Protein AF-A0A920DM32-F1 (afdb_monomer_lite)

Sequence (96 aa):
MYEFPLSKRIENQIKSYFTNLEKIDLTIDENIKIFVIDENNVDPPSIEIKQVKENYELHFWDGYSQSEVIENLKEKEITKSLRRFLKKINKYLDVS

Structure (mmCIF, N/CA/C/O backbone):
data_AF-A0A920DM32-F1
#
_entry.id   AF-A0A920DM32-F1
#
loop_
_atom_site.group_PDB
_atom_site.id
_atom_site.type_symbol
_atom_site.label_atom_id
_atom_site.label_alt_id
_atom_site.label_comp_id
_atom_site.label_asym_id
_atom_site.label_entity_id
_atom_site.label_seq_id
_atom_site.pdbx_PDB_ins_code
_atom_site.Cartn_x
_atom_site.Cartn_y
_atom_site.Cartn_z
_atom_site.occupancy
_atom_site.B_iso_or_equiv
_atom_site.auth_seq_id
_atom_site.auth_comp_id
_atom_site.auth_asym_id
_atom_site.auth_atom_id
_atom_site.pdbx_PDB_model_num
ATOM 1 N N . MET A 1 1 ? -7.240 21.717 0.025 1.00 51.31 1 MET A N 1
ATOM 2 C CA . MET A 1 1 ? -6.316 20.586 -0.167 1.00 51.31 1 MET A CA 1
ATOM 3 C C . MET A 1 1 ? -6.655 19.586 0.919 1.00 51.31 1 MET A C 1
ATOM 5 O O . MET A 1 1 ? -6.438 19.893 2.084 1.00 51.31 1 MET A O 1
ATOM 9 N N . TYR A 1 2 ? -7.371 18.520 0.568 1.00 54.81 2 TYR A N 1
ATOM 10 C CA . TYR A 1 2 ? -7.681 17.456 1.519 1.00 54.81 2 TYR A CA 1
ATOM 11 C C . TYR A 1 2 ? -6.402 16.641 1.692 1.00 54.81 2 TYR A C 1
ATOM 13 O O . TYR A 1 2 ? -5.825 16.209 0.701 1.00 54.81 2 TYR A O 1
ATOM 21 N N . GLU A 1 3 ? -5.915 16.519 2.920 1.00 74.12 3 GLU A N 1
ATOM 22 C CA . GLU A 1 3 ? -4.768 15.673 3.220 1.00 74.12 3 GLU A CA 1
ATOM 23 C C . GLU A 1 3 ? -5.308 14.345 3.748 1.00 74.12 3 GLU A C 1
ATOM 25 O O . GLU A 1 3 ? -6.043 14.333 4.739 1.00 74.12 3 GLU A O 1
ATOM 30 N N . PHE A 1 4 ? -4.980 13.239 3.074 1.00 86.00 4 PHE A N 1
ATOM 31 C CA . PHE A 1 4 ? -5.380 11.908 3.519 1.00 86.00 4 PHE A CA 1
ATOM 32 C C . PHE A 1 4 ? -4.929 11.676 4.971 1.00 86.00 4 PHE A C 1
ATOM 34 O O . PHE A 1 4 ? -3.734 11.822 5.266 1.00 86.00 4 PHE A O 1
ATOM 41 N N . PRO A 1 5 ? -5.822 11.273 5.893 1.00 87.94 5 PRO A N 1
ATOM 42 C CA . PRO A 1 5 ? -5.415 10.973 7.257 1.00 87.94 5 PRO A CA 1
ATOM 43 C C . PRO A 1 5 ? -4.329 9.901 7.278 1.00 87.94 5 PRO A C 1
ATOM 45 O O . PRO A 1 5 ? -4.480 8.845 6.679 1.00 87.94 5 PRO A O 1
ATOM 48 N N . LEU A 1 6 ? -3.245 10.136 8.024 1.00 89.94 6 LEU A N 1
ATOM 49 C CA . LEU A 1 6 ? -2.083 9.234 8.133 1.00 89.94 6 LEU A CA 1
ATOM 50 C C . LEU A 1 6 ? -1.096 9.275 6.956 1.00 89.94 6 LEU A C 1
ATOM 52 O O . LEU A 1 6 ? -0.116 8.526 7.007 1.00 89.94 6 LEU A O 1
ATOM 56 N N . SER A 1 7 ? -1.278 10.174 5.980 1.00 91.62 7 SER A N 1
ATOM 57 C CA . SER A 1 7 ? -0.336 10.476 4.881 1.00 91.62 7 SER A CA 1
ATOM 58 C C . SER A 1 7 ? 1.131 10.391 5.317 1.00 91.62 7 SER A C 1
ATOM 60 O O . SER A 1 7 ? 1.876 9.513 4.883 1.00 91.62 7 SER A O 1
ATOM 62 N N . LYS A 1 8 ? 1.518 11.220 6.290 1.00 92.62 8 LYS A N 1
ATOM 63 C CA . LYS A 1 8 ? 2.889 11.332 6.798 1.00 92.62 8 LYS A CA 1
ATOM 64 C C . LYS A 1 8 ? 3.390 10.055 7.472 1.00 92.62 8 LYS A C 1
ATOM 66 O O . LYS A 1 8 ? 4.571 9.721 7.397 1.00 92.62 8 LYS A O 1
ATOM 71 N N . ARG A 1 9 ? 2.507 9.321 8.157 1.00 93.25 9 ARG A N 1
ATOM 72 C CA . ARG A 1 9 ? 2.863 8.055 8.820 1.00 93.25 9 ARG A CA 1
ATOM 73 C C . ARG A 1 9 ? 3.143 6.964 7.790 1.00 93.25 9 ARG A C 1
ATOM 75 O O . ARG A 1 9 ? 4.092 6.202 7.967 1.00 93.25 9 ARG A O 1
ATOM 82 N N . ILE A 1 10 ? 2.335 6.906 6.736 1.00 93.75 10 ILE A N 1
ATOM 83 C CA . ILE A 1 10 ? 2.482 5.955 5.632 1.00 93.75 10 ILE A CA 1
ATOM 84 C C . ILE A 1 10 ? 3.725 6.289 4.805 1.00 93.75 10 ILE A C 1
ATOM 86 O O . ILE A 1 10 ? 4.549 5.407 4.580 1.00 93.75 10 ILE A O 1
ATOM 90 N N . GLU A 1 11 ? 3.930 7.561 4.466 1.00 93.12 11 GLU A N 1
ATOM 91 C CA . GLU A 1 11 ? 5.129 8.040 3.773 1.00 93.12 11 GLU A CA 1
ATOM 92 C C . GLU A 1 11 ? 6.411 7.660 4.533 1.00 93.12 11 GLU A C 1
ATOM 94 O O . GLU A 1 11 ? 7.322 7.057 3.966 1.00 93.12 11 GLU A O 1
ATOM 99 N N . ASN A 1 12 ? 6.462 7.923 5.845 1.00 93.50 12 ASN A N 1
ATOM 100 C CA . ASN A 1 12 ? 7.603 7.539 6.678 1.00 93.50 12 ASN A CA 1
ATOM 101 C C . ASN A 1 12 ? 7.824 6.023 6.702 1.00 93.50 12 ASN A C 1
ATOM 103 O O . ASN A 1 12 ? 8.965 5.561 6.702 1.00 93.50 12 ASN A O 1
ATOM 107 N N . GLN A 1 13 ? 6.747 5.237 6.726 1.00 93.56 13 GLN A N 1
ATOM 108 C CA . GLN A 1 13 ? 6.854 3.787 6.699 1.00 93.56 13 GLN A CA 1
ATOM 109 C C . GLN A 1 13 ? 7.452 3.294 5.375 1.00 93.56 13 GLN A C 1
ATOM 111 O O . GLN A 1 13 ? 8.326 2.433 5.413 1.00 93.56 13 GLN A O 1
ATOM 116 N N . ILE A 1 14 ? 7.041 3.854 4.235 1.00 92.12 14 ILE A N 1
ATOM 117 C CA . ILE A 1 14 ? 7.585 3.515 2.910 1.00 92.12 14 ILE A CA 1
ATOM 118 C C . ILE A 1 14 ? 9.071 3.878 2.848 1.00 92.12 14 ILE A C 1
ATOM 120 O O . ILE A 1 14 ? 9.895 3.017 2.542 1.00 92.12 14 ILE A O 1
ATOM 124 N N . LYS A 1 15 ? 9.422 5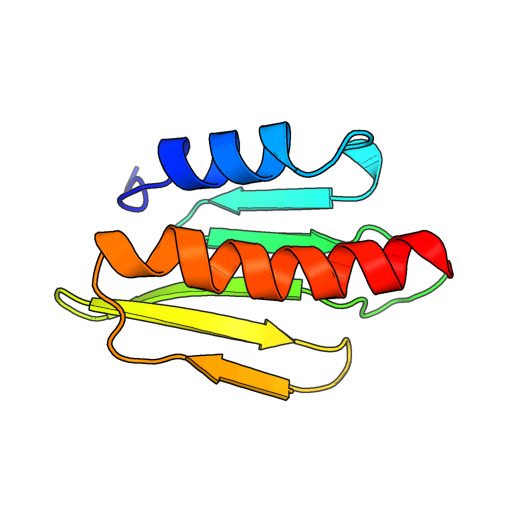.107 3.253 1.00 90.75 15 LYS A N 1
ATOM 125 C CA . LYS A 1 15 ? 10.811 5.593 3.332 1.00 90.75 15 LYS A CA 1
ATOM 126 C C . LYS A 1 15 ? 11.700 4.742 4.241 1.00 90.75 15 LYS A C 1
ATOM 128 O O . LYS A 1 15 ? 12.879 4.580 3.964 1.00 90.75 15 LYS A O 1
ATOM 133 N N . SER A 1 16 ? 11.148 4.194 5.326 1.00 90.31 16 SER A N 1
ATOM 134 C CA . SER A 1 16 ? 11.883 3.280 6.213 1.00 90.31 16 SER A CA 1
ATOM 135 C C . SER A 1 16 ? 12.036 1.865 5.654 1.00 90.31 16 SER A C 1
ATOM 137 O O . SER A 1 16 ? 12.868 1.106 6.145 1.00 90.31 16 SER A O 1
ATOM 139 N N . TYR A 1 17 ? 11.184 1.482 4.701 1.00 89.69 17 TYR A N 1
ATOM 140 C CA . TYR A 1 17 ? 11.077 0.109 4.226 1.00 89.69 17 TYR A CA 1
ATOM 141 C C . TYR A 1 17 ? 11.904 -0.130 2.961 1.00 89.69 17 TYR A C 1
ATOM 143 O O . TYR A 1 17 ? 12.570 -1.157 2.870 1.00 89.69 17 TYR A O 1
ATOM 151 N N . PHE A 1 18 ? 11.880 0.805 2.007 1.00 85.69 18 PHE A N 1
ATOM 152 C CA . PHE A 1 18 ? 12.663 0.702 0.777 1.00 85.69 18 PHE A CA 1
ATOM 153 C C . PHE A 1 18 ? 13.948 1.519 0.863 1.00 85.69 18 PHE A C 1
ATOM 155 O O . PHE A 1 18 ? 13.920 2.712 1.154 1.00 85.69 18 PHE A O 1
ATOM 162 N N . THR A 1 19 ? 15.072 0.879 0.548 1.00 77.88 19 THR A N 1
ATOM 163 C CA . THR A 1 19 ? 16.382 1.542 0.462 1.00 77.88 19 THR A CA 1
ATOM 164 C C . THR A 1 19 ? 16.534 2.334 -0.839 1.00 77.88 19 THR A C 1
ATOM 166 O O . THR A 1 19 ? 17.207 3.360 -0.851 1.00 77.88 19 THR A O 1
ATOM 169 N N . ASN A 1 20 ? 15.904 1.869 -1.926 1.00 77.94 20 ASN A N 1
ATOM 170 C CA . ASN A 1 20 ? 15.878 2.549 -3.217 1.00 77.94 20 ASN A CA 1
ATOM 171 C C . ASN A 1 20 ? 14.451 3.014 -3.538 1.00 77.94 20 ASN A C 1
ATOM 173 O O . ASN A 1 20 ? 13.607 2.218 -3.948 1.00 77.94 20 ASN A O 1
ATOM 177 N N . LEU A 1 21 ? 14.193 4.303 -3.329 1.00 82.19 21 LEU A N 1
ATOM 178 C CA . LEU A 1 21 ? 12.891 4.916 -3.590 1.00 82.19 21 LEU A CA 1
ATOM 179 C C . LEU A 1 21 ? 12.674 5.256 -5.070 1.00 82.19 21 LEU A C 1
ATOM 181 O O . LEU A 1 21 ? 11.549 5.552 -5.438 1.00 82.19 21 LEU A O 1
ATOM 185 N N . GLU A 1 22 ? 13.693 5.171 -5.931 1.00 86.25 22 GLU A N 1
ATOM 186 C CA . GLU A 1 22 ? 13.550 5.477 -7.365 1.00 86.25 22 GLU A CA 1
ATOM 187 C C . GLU A 1 22 ? 12.642 4.476 -8.094 1.00 86.25 22 GLU A C 1
ATOM 189 O O . GLU A 1 22 ? 12.088 4.795 -9.139 1.00 86.25 22 GLU A O 1
ATOM 194 N N . LYS A 1 23 ? 12.454 3.275 -7.527 1.00 90.31 23 LYS A N 1
ATOM 195 C CA . LYS A 1 23 ? 11.540 2.251 -8.054 1.00 90.31 23 LYS A CA 1
ATOM 196 C C . LYS A 1 23 ? 10.113 2.352 -7.495 1.00 90.31 23 LYS A C 1
ATOM 198 O O . LYS A 1 23 ? 9.292 1.490 -7.802 1.00 90.31 23 LYS A O 1
ATOM 203 N N . ILE A 1 24 ? 9.818 3.334 -6.640 1.00 93.88 24 ILE A N 1
ATOM 204 C CA . ILE A 1 24 ? 8.519 3.476 -5.971 1.00 93.88 24 ILE A CA 1
ATOM 205 C C . ILE A 1 24 ? 7.981 4.888 -6.178 1.00 93.88 24 ILE A C 1
ATOM 207 O O . ILE A 1 24 ? 8.600 5.855 -5.745 1.00 93.88 24 ILE A O 1
ATOM 211 N N . ASP A 1 25 ? 6.784 4.992 -6.745 1.00 92.62 25 ASP A N 1
ATOM 212 C CA . ASP A 1 25 ? 6.029 6.243 -6.770 1.00 92.62 25 ASP A CA 1
ATOM 213 C C . ASP A 1 25 ? 4.950 6.249 -5.678 1.00 92.62 25 ASP A C 1
ATOM 215 O O . ASP A 1 25 ? 4.320 5.225 -5.390 1.00 92.62 25 ASP A O 1
ATOM 219 N N . LEU A 1 26 ? 4.748 7.408 -5.053 1.00 93.12 26 LEU A N 1
ATOM 220 C CA . LEU A 1 26 ? 3.784 7.617 -3.975 1.00 93.12 26 LEU A CA 1
ATOM 221 C C . LEU A 1 26 ? 2.892 8.809 -4.309 1.00 93.12 26 LEU A C 1
ATOM 223 O O . LEU A 1 26 ? 3.328 9.958 -4.269 1.00 93.12 26 LEU A O 1
ATOM 227 N N . THR A 1 27 ? 1.609 8.537 -4.532 1.00 93.56 27 THR A N 1
ATOM 228 C CA . THR A 1 27 ? 0.583 9.565 -4.736 1.00 93.56 27 THR A CA 1
ATOM 229 C C . THR A 1 27 ? -0.314 9.656 -3.505 1.00 93.56 27 THR A C 1
ATOM 231 O O . THR A 1 27 ? -0.772 8.633 -2.988 1.00 93.56 27 THR A O 1
ATOM 234 N N . ILE A 1 28 ? -0.574 10.876 -3.030 1.00 91.75 28 ILE A N 1
ATOM 235 C CA . ILE A 1 28 ? -1.433 11.151 -1.872 1.00 91.75 28 ILE A CA 1
ATOM 236 C C . ILE A 1 28 ? -2.491 12.174 -2.289 1.00 91.75 28 ILE A C 1
ATOM 238 O O . ILE A 1 28 ? -2.177 13.353 -2.419 1.00 91.75 28 ILE A O 1
ATOM 242 N N . ASP A 1 29 ? -3.731 11.712 -2.443 1.00 89.12 29 ASP A N 1
ATOM 243 C CA . ASP A 1 29 ? -4.908 12.537 -2.746 1.00 89.12 29 ASP A CA 1
ATOM 244 C C . ASP A 1 29 ? -6.052 12.180 -1.771 1.00 89.12 29 ASP A C 1
ATOM 246 O O . ASP A 1 29 ? -5.864 12.158 -0.555 1.00 89.12 29 ASP A O 1
ATOM 250 N N . GLU A 1 30 ? -7.241 11.846 -2.286 1.00 89.62 30 GLU A N 1
ATOM 251 C CA . GLU A 1 30 ? -8.349 11.253 -1.520 1.00 89.62 30 GLU A CA 1
ATOM 252 C C . GLU A 1 30 ? -8.025 9.839 -1.015 1.00 89.62 30 GLU A C 1
ATOM 254 O O . GLU A 1 30 ? -8.646 9.357 -0.073 1.00 89.62 30 GLU A O 1
ATOM 259 N N . ASN A 1 31 ? -7.040 9.190 -1.639 1.00 93.00 31 ASN A N 1
ATOM 260 C CA . ASN A 1 31 ? -6.496 7.883 -1.293 1.00 93.00 31 ASN A CA 1
ATOM 261 C C . ASN A 1 31 ? -4.967 7.947 -1.379 1.00 93.00 31 ASN A C 1
ATOM 263 O O . ASN A 1 31 ? -4.411 8.832 -2.036 1.00 93.00 31 ASN A O 1
ATOM 267 N N . ILE A 1 32 ? -4.284 6.979 -0.770 1.00 94.69 32 ILE A N 1
ATOM 268 C CA . ILE A 1 32 ? -2.843 6.795 -0.973 1.00 94.69 32 ILE A CA 1
ATOM 269 C C . ILE A 1 32 ? -2.622 5.666 -1.967 1.00 94.69 32 ILE A C 1
ATOM 271 O O . ILE A 1 32 ? -3.156 4.572 -1.785 1.00 94.69 32 ILE A O 1
ATOM 275 N N . LYS A 1 33 ? -1.799 5.914 -2.985 1.00 95.12 33 LYS A N 1
ATOM 276 C CA . LYS A 1 33 ? -1.383 4.908 -3.963 1.00 95.12 33 LYS A CA 1
ATOM 277 C C . LYS A 1 33 ? 0.131 4.769 -3.966 1.00 95.12 33 LYS A C 1
ATOM 279 O O . LYS A 1 33 ? 0.846 5.766 -3.943 1.00 95.12 33 LYS A O 1
ATOM 284 N N . ILE A 1 34 ? 0.596 3.527 -3.968 1.00 95.38 34 ILE A N 1
ATOM 285 C CA . ILE A 1 34 ? 2.008 3.153 -4.011 1.00 95.38 34 ILE A CA 1
ATOM 286 C C . ILE A 1 34 ? 2.196 2.315 -5.268 1.00 95.38 34 ILE A C 1
ATOM 288 O O . ILE A 1 34 ? 1.666 1.204 -5.343 1.00 95.38 34 ILE A O 1
ATOM 292 N N . PHE A 1 35 ? 2.936 2.841 -6.234 1.00 93.69 35 PHE A N 1
ATOM 293 C CA . PHE A 1 35 ? 3.199 2.181 -7.507 1.00 93.69 35 PHE A CA 1
ATOM 294 C C . PHE A 1 35 ? 4.652 1.750 -7.598 1.00 93.69 35 PHE A C 1
ATOM 296 O O . PHE A 1 35 ? 5.546 2.409 -7.070 1.00 93.69 35 PHE A O 1
ATOM 303 N N . VAL A 1 36 ? 4.880 0.643 -8.292 1.00 94.12 36 VAL A N 1
ATOM 304 C CA . VAL A 1 36 ? 6.218 0.253 -8.721 1.00 94.12 36 VAL A CA 1
ATOM 305 C C . VAL A 1 36 ? 6.513 0.916 -10.062 1.00 94.12 36 VAL A C 1
ATOM 307 O O . VAL A 1 36 ? 5.665 0.922 -10.948 1.00 94.12 36 VAL A O 1
ATOM 310 N N . ILE A 1 37 ? 7.712 1.469 -10.209 1.00 92.06 37 ILE A N 1
ATOM 311 C CA . ILE A 1 37 ? 8.224 1.968 -11.486 1.00 92.06 37 ILE A CA 1
ATOM 312 C C . ILE A 1 37 ? 9.069 0.851 -12.104 1.00 92.06 37 ILE A C 1
ATOM 314 O O . ILE A 1 37 ? 10.097 0.465 -11.542 1.00 92.06 37 ILE A O 1
ATOM 318 N N . ASP A 1 38 ? 8.625 0.322 -13.243 1.00 90.75 38 ASP A N 1
ATOM 319 C CA . ASP A 1 38 ? 9.297 -0.751 -13.978 1.00 90.75 38 ASP A CA 1
ATOM 320 C C . ASP A 1 38 ? 9.153 -0.519 -15.488 1.00 90.75 38 ASP A C 1
ATOM 322 O O . ASP A 1 38 ? 8.055 -0.563 -16.034 1.00 90.75 38 ASP A O 1
ATOM 326 N N . GLU A 1 39 ? 10.261 -0.256 -16.180 1.00 88.38 39 GLU A N 1
ATOM 327 C CA . GLU A 1 39 ? 10.253 0.022 -17.624 1.00 88.38 39 GLU A CA 1
ATOM 328 C C . GLU A 1 39 ? 9.915 -1.217 -18.471 1.00 88.38 39 GLU A C 1
ATOM 330 O O . GLU A 1 39 ? 9.518 -1.085 -19.629 1.00 88.38 39 GLU A O 1
ATOM 335 N N . ASN A 1 40 ? 10.050 -2.420 -17.902 1.00 89.25 40 ASN A N 1
ATOM 336 C CA . ASN A 1 40 ? 9.794 -3.681 -18.597 1.00 89.25 40 ASN A CA 1
ATOM 337 C C . ASN A 1 40 ? 8.391 -4.240 -18.324 1.00 89.25 40 ASN A C 1
ATOM 339 O O . ASN A 1 40 ? 7.980 -5.195 -18.989 1.00 89.25 40 ASN A O 1
ATOM 343 N N . ASN A 1 41 ? 7.654 -3.665 -17.370 1.00 87.88 41 ASN A N 1
ATOM 344 C CA . ASN A 1 41 ? 6.299 -4.076 -17.033 1.00 87.88 41 ASN A CA 1
ATOM 345 C C . ASN A 1 41 ? 5.345 -2.876 -17.033 1.00 87.88 41 ASN A C 1
ATOM 347 O O . ASN A 1 41 ? 5.446 -1.981 -16.204 1.00 87.88 41 ASN A O 1
ATOM 351 N N . VAL A 1 42 ? 4.380 -2.897 -17.955 1.00 86.81 42 VAL A N 1
ATOM 352 C CA . VAL A 1 42 ? 3.396 -1.819 -18.146 1.00 86.81 42 VAL A CA 1
ATOM 353 C C . VAL A 1 42 ? 2.396 -1.727 -16.989 1.00 86.81 42 VAL A C 1
ATOM 355 O O . VAL A 1 42 ? 1.841 -0.656 -16.757 1.00 86.81 42 VAL A O 1
ATOM 358 N N . ASP A 1 43 ? 2.170 -2.824 -16.265 1.00 89.56 43 ASP A N 1
ATOM 359 C CA . ASP A 1 43 ? 1.279 -2.859 -15.105 1.00 89.56 43 ASP A CA 1
ATOM 360 C C . ASP A 1 43 ? 1.961 -3.642 -13.975 1.00 89.56 43 ASP A C 1
ATOM 362 O O . ASP A 1 43 ? 1.774 -4.850 -13.830 1.00 89.56 43 ASP A O 1
ATOM 366 N N . PRO A 1 44 ? 2.865 -3.012 -13.215 1.00 92.94 44 PRO A N 1
ATOM 367 C CA . PRO A 1 44 ? 3.522 -3.670 -12.104 1.00 92.94 44 PRO A CA 1
ATOM 368 C C . PRO A 1 44 ? 2.631 -3.657 -10.850 1.00 92.94 44 PRO A C 1
ATOM 370 O O . PRO A 1 44 ? 1.665 -2.894 -10.752 1.00 92.94 44 PRO A O 1
ATOM 373 N N . PRO A 1 45 ? 2.948 -4.484 -9.839 1.00 94.88 45 PRO A N 1
ATOM 374 C CA . PRO A 1 45 ? 2.166 -4.532 -8.614 1.00 94.88 45 PRO A CA 1
ATOM 375 C C . PRO A 1 45 ? 2.063 -3.174 -7.910 1.00 94.88 45 PRO A C 1
ATOM 377 O O . PRO A 1 45 ? 3.027 -2.409 -7.842 1.00 94.88 45 PRO A O 1
ATOM 380 N N . SER A 1 46 ? 0.906 -2.901 -7.309 1.00 96.00 46 SER A N 1
ATOM 381 C CA . SER A 1 46 ? 0.644 -1.648 -6.599 1.00 96.00 46 SER A CA 1
ATOM 382 C C . SER A 1 46 ? -0.199 -1.850 -5.341 1.00 96.00 46 SER A C 1
ATOM 384 O O . SER A 1 46 ? -0.800 -2.903 -5.105 1.00 96.00 46 SER A O 1
ATOM 386 N N . ILE A 1 47 ? -0.203 -0.834 -4.480 1.00 97.44 47 ILE A N 1
ATOM 387 C CA . ILE A 1 47 ? -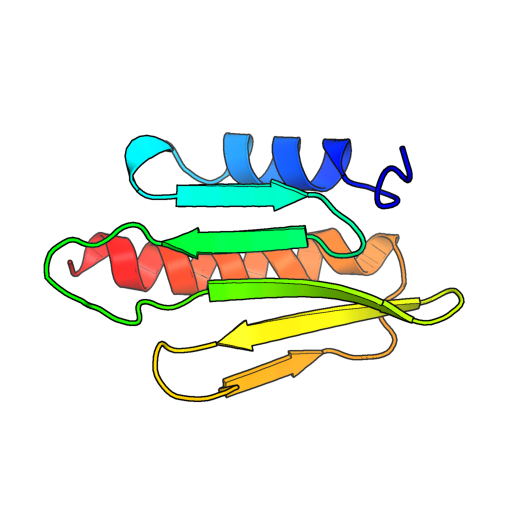0.992 -0.802 -3.248 1.00 97.44 47 ILE A CA 1
ATOM 388 C C . ILE A 1 47 ? -1.855 0.451 -3.257 1.00 97.44 47 ILE A C 1
ATOM 390 O O . ILE A 1 47 ? -1.361 1.544 -3.518 1.00 97.44 47 ILE A O 1
ATOM 394 N N . GLU A 1 48 ? -3.121 0.308 -2.891 1.00 96.56 48 GLU A N 1
ATOM 395 C CA . GLU A 1 48 ? -4.031 1.428 -2.682 1.00 96.56 48 GLU A CA 1
ATOM 396 C C . GLU A 1 48 ? -4.616 1.377 -1.265 1.00 96.56 48 GLU A C 1
ATOM 398 O O . GLU A 1 48 ? -5.019 0.323 -0.772 1.00 96.56 48 GLU A O 1
ATOM 403 N N . ILE A 1 49 ? -4.639 2.526 -0.594 1.00 96.88 49 ILE A N 1
ATOM 404 C CA . ILE A 1 49 ? -5.182 2.708 0.751 1.00 96.88 49 ILE A CA 1
ATOM 405 C C . ILE A 1 49 ? -6.317 3.714 0.654 1.00 96.88 49 ILE A C 1
ATOM 407 O O . ILE A 1 49 ? -6.098 4.858 0.250 1.00 96.88 49 ILE A O 1
ATOM 411 N N . LYS A 1 50 ? -7.512 3.290 1.060 1.00 95.44 50 LYS A N 1
ATOM 412 C CA . LYS A 1 50 ? -8.721 4.117 1.049 1.00 95.44 50 LYS A CA 1
ATOM 413 C C . LYS A 1 50 ? -9.216 4.356 2.456 1.00 95.44 50 LYS A C 1
ATOM 415 O O . LYS A 1 50 ? -9.101 3.475 3.310 1.00 95.44 50 LYS A O 1
ATOM 420 N N . GLN A 1 51 ? -9.808 5.521 2.682 1.00 93.94 51 GLN A N 1
ATOM 421 C CA . GLN A 1 51 ? -10.599 5.769 3.878 1.00 93.94 51 GLN A CA 1
ATOM 422 C C . GLN A 1 51 ? -12.077 5.545 3.552 1.00 93.94 51 GLN A C 1
ATOM 424 O O . GLN A 1 51 ? -12.627 6.159 2.642 1.00 93.94 51 GLN A O 1
ATOM 429 N N . VAL A 1 52 ? -12.731 4.675 4.318 1.00 93.50 52 VAL A N 1
ATOM 430 C CA . VAL A 1 52 ? -14.155 4.364 4.181 1.00 93.50 52 VAL A CA 1
ATOM 431 C C . VAL A 1 52 ? -14.827 4.607 5.527 1.00 93.50 52 VAL A C 1
ATOM 433 O O . VAL A 1 52 ? -14.733 3.804 6.458 1.00 93.50 52 VAL A O 1
ATOM 436 N N . LYS A 1 53 ? -15.519 5.749 5.632 1.00 90.25 53 LYS A N 1
ATOM 437 C CA . LYS A 1 53 ? -16.074 6.273 6.893 1.00 90.25 53 LYS A CA 1
ATOM 438 C C . LYS A 1 53 ? -14.960 6.453 7.944 1.00 90.25 53 LYS A C 1
ATOM 440 O O . LYS A 1 53 ? -14.038 7.235 7.736 1.00 90.25 53 LYS A O 1
ATOM 445 N N . GLU A 1 54 ? -15.046 5.739 9.064 1.00 90.31 54 GLU A N 1
ATOM 446 C CA . GLU A 1 54 ? -14.068 5.770 10.163 1.00 90.31 54 GLU A CA 1
ATOM 447 C C . GLU A 1 54 ? -12.981 4.688 10.035 1.00 90.31 54 GLU A C 1
ATOM 449 O O . GLU A 1 54 ? -12.044 4.653 10.832 1.00 90.31 54 GLU A O 1
ATOM 454 N N . ASN A 1 55 ? -13.105 3.800 9.046 1.00 95.31 55 ASN A N 1
ATOM 455 C CA . ASN A 1 55 ? -12.184 2.695 8.816 1.00 95.31 55 ASN A CA 1
ATOM 456 C C . ASN A 1 55 ? -11.392 2.900 7.522 1.00 95.31 55 ASN A C 1
ATOM 458 O O . ASN A 1 55 ? -11.593 3.857 6.774 1.00 95.31 55 ASN A O 1
ATOM 462 N N . TYR A 1 56 ? -10.495 1.958 7.260 1.00 96.38 56 TYR A N 1
ATOM 463 C CA . TYR A 1 56 ? -9.619 1.962 6.107 1.00 96.38 56 TYR A CA 1
ATOM 464 C C . TYR A 1 56 ? -9.681 0.633 5.372 1.00 96.38 56 TYR A C 1
ATOM 466 O O . TYR A 1 56 ? -9.964 -0.417 5.957 1.00 96.38 56 TYR A O 1
ATOM 474 N N . GLU A 1 57 ? -9.355 0.687 4.092 1.00 97.25 57 GLU A N 1
ATOM 475 C CA . GLU A 1 57 ? -9.213 -0.488 3.250 1.00 97.25 57 GLU A CA 1
ATOM 476 C C . GLU A 1 57 ? -7.850 -0.477 2.579 1.00 97.25 57 GLU A C 1
ATOM 478 O O . GLU A 1 57 ? -7.384 0.565 2.114 1.00 97.25 57 GLU A O 1
ATOM 483 N N . LEU A 1 58 ? -7.217 -1.644 2.531 1.00 97.81 58 LEU A N 1
ATOM 484 C CA . LEU A 1 58 ? -5.949 -1.858 1.849 1.00 97.81 58 LEU A CA 1
ATOM 485 C C . LEU A 1 58 ? -6.166 -2.816 0.689 1.00 97.81 58 LEU A C 1
ATOM 487 O O . LEU A 1 58 ? -6.601 -3.948 0.886 1.00 97.81 58 LEU A O 1
ATOM 491 N N . HIS A 1 59 ? -5.799 -2.371 -0.500 1.00 97.56 59 HIS A N 1
ATOM 492 C CA . HIS A 1 59 ? -5.972 -3.081 -1.756 1.00 97.56 59 HIS A CA 1
ATOM 493 C C . HIS A 1 59 ? -4.591 -3.372 -2.338 1.00 97.56 59 HIS A C 1
ATOM 495 O O . HIS A 1 59 ? -3.763 -2.469 -2.441 1.00 97.56 59 HIS A O 1
ATOM 501 N N . PHE A 1 60 ? -4.324 -4.627 -2.6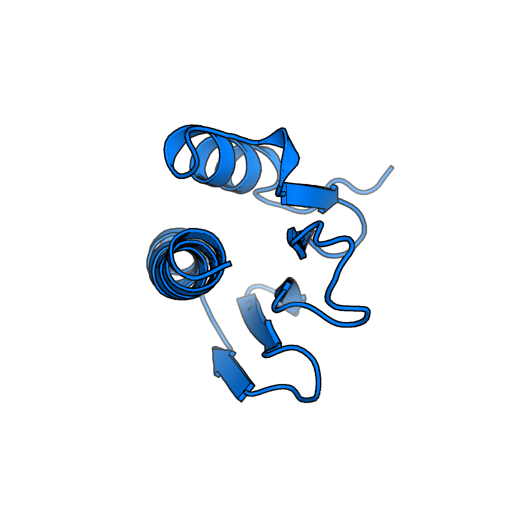82 1.00 97.44 60 PHE A N 1
ATOM 502 C CA . PHE A 1 60 ? -3.111 -5.047 -3.374 1.00 97.44 60 PHE A CA 1
ATOM 503 C C . PHE A 1 60 ? -3.464 -5.489 -4.790 1.00 97.44 60 PHE A C 1
ATOM 505 O O . PHE A 1 60 ? -4.262 -6.412 -4.980 1.00 97.44 60 PHE A O 1
ATOM 512 N N . TRP A 1 61 ? -2.823 -4.851 -5.760 1.00 95.88 61 TRP A N 1
ATOM 513 C CA . TRP A 1 61 ? -2.942 -5.144 -7.179 1.00 95.88 61 TRP A CA 1
ATOM 514 C C . TRP A 1 61 ? -1.666 -5.841 -7.635 1.00 95.88 61 TRP A C 1
ATOM 516 O O . TRP A 1 61 ? -0.570 -5.403 -7.290 1.00 95.88 61 TRP A O 1
ATOM 526 N N . ASP A 1 62 ? -1.793 -6.936 -8.377 1.00 91.38 62 ASP A N 1
ATOM 527 C CA . ASP A 1 62 ? -0.651 -7.747 -8.818 1.00 91.38 62 ASP A CA 1
ATOM 528 C C . ASP A 1 62 ? -0.160 -7.429 -10.237 1.00 91.38 62 ASP A C 1
ATOM 530 O O . ASP A 1 62 ? 0.705 -8.143 -10.741 1.00 91.3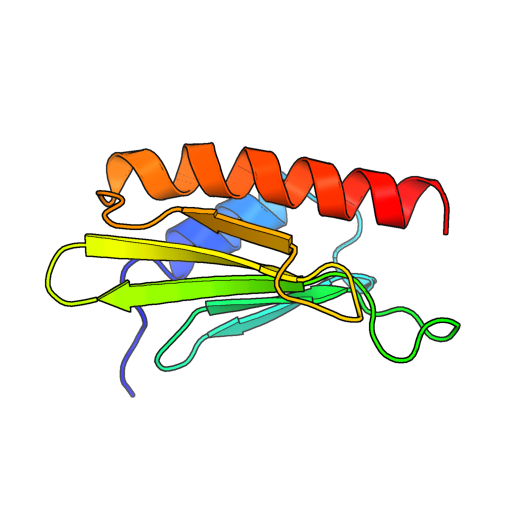8 62 ASP A O 1
ATOM 534 N N . GLY A 1 63 ? -0.661 -6.350 -10.846 1.00 84.38 63 GLY A N 1
ATOM 535 C CA . GLY A 1 63 ? -0.325 -5.967 -12.221 1.00 84.38 63 GLY A CA 1
ATOM 536 C C . GLY A 1 63 ? -1.276 -6.512 -13.292 1.00 84.38 63 GLY A C 1
ATOM 537 O O . GLY A 1 63 ? -0.934 -6.612 -14.467 1.00 84.38 63 GLY A O 1
ATOM 538 N N . TYR A 1 64 ? -2.454 -6.967 -12.865 1.00 78.69 64 TYR A N 1
ATOM 539 C CA . TYR A 1 64 ? -3.541 -7.378 -13.753 1.00 78.69 64 TYR A CA 1
ATOM 540 C C . TYR A 1 64 ? -4.890 -7.286 -13.042 1.00 78.69 64 TYR A C 1
ATOM 542 O O . TYR A 1 64 ? -5.897 -6.871 -13.616 1.00 78.69 64 TYR A O 1
ATOM 550 N N . SER A 1 65 ? -4.920 -7.693 -11.769 1.00 83.88 65 SER A N 1
ATOM 551 C CA . SER A 1 65 ? -6.147 -7.766 -10.987 1.00 83.88 65 SER A CA 1
ATOM 552 C C . SER A 1 65 ? -5.947 -7.341 -9.539 1.00 83.88 65 SER A C 1
ATOM 554 O O . SER A 1 65 ? -4.836 -7.247 -9.013 1.00 83.88 65 SER A O 1
ATOM 556 N N . GLN A 1 66 ? -7.067 -7.088 -8.872 1.00 89.94 66 GLN A N 1
ATOM 557 C CA . GLN A 1 66 ? -7.092 -6.947 -7.430 1.00 89.94 66 GLN A CA 1
ATOM 558 C C . GLN A 1 66 ? -6.911 -8.328 -6.800 1.00 89.94 66 GLN A C 1
ATOM 560 O O . GLN A 1 66 ? -7.823 -9.153 -6.788 1.00 89.94 66 GLN A O 1
ATOM 565 N N . SER A 1 67 ? -5.717 -8.573 -6.281 1.00 91.69 67 SER A N 1
ATOM 566 C CA . SER A 1 67 ? -5.318 -9.889 -5.787 1.00 91.69 67 SER A CA 1
ATOM 567 C C . SER A 1 67 ? -5.658 -10.072 -4.305 1.00 91.69 67 SER A C 1
ATOM 569 O O . SER A 1 67 ? -5.990 -11.170 -3.862 1.00 91.69 67 SER A O 1
ATOM 571 N N . GLU A 1 68 ? -5.607 -8.997 -3.508 1.00 96.25 68 GLU A N 1
ATOM 572 C CA . GLU A 1 68 ? -5.981 -9.049 -2.091 1.00 96.25 68 GLU A CA 1
ATOM 573 C C . GLU A 1 68 ? -6.597 -7.732 -1.605 1.00 96.25 68 GLU A C 1
ATOM 575 O O . GLU A 1 68 ? -6.097 -6.653 -1.917 1.00 96.25 68 GLU A O 1
ATOM 580 N N . VAL A 1 69 ? -7.641 -7.831 -0.777 1.00 96.88 69 VAL A N 1
ATOM 581 C CA . VAL A 1 69 ? -8.275 -6.695 -0.095 1.00 96.88 69 VAL A CA 1
ATOM 582 C C . VAL A 1 69 ? -8.372 -6.986 1.393 1.00 96.88 69 VAL A C 1
ATOM 584 O O . VAL A 1 69 ? -8.714 -8.096 1.801 1.00 96.88 69 VAL A O 1
ATOM 587 N N . ILE A 1 70 ? -8.070 -5.983 2.212 1.00 97.31 70 ILE A N 1
ATOM 588 C CA . ILE A 1 70 ? -8.295 -6.017 3.653 1.00 97.31 70 ILE A CA 1
ATOM 589 C C . ILE A 1 70 ? -9.178 -4.829 4.016 1.00 97.31 70 ILE A C 1
ATOM 591 O O . ILE A 1 70 ? -8.735 -3.683 3.956 1.00 97.31 70 ILE A O 1
ATOM 595 N N . GLU A 1 71 ? -10.418 -5.117 4.394 1.00 96.12 71 GLU A N 1
ATOM 596 C CA . GLU A 1 71 ? -11.436 -4.117 4.712 1.00 96.12 71 GLU A CA 1
ATOM 597 C C . GLU A 1 71 ? -11.547 -3.860 6.218 1.00 96.12 71 GLU A C 1
ATOM 599 O O . GLU A 1 71 ? -11.076 -4.647 7.043 1.00 96.12 71 GLU A O 1
ATOM 604 N N . ASN A 1 72 ? -12.243 -2.777 6.580 1.00 96.00 72 ASN A N 1
ATOM 605 C CA . ASN A 1 72 ? -12.601 -2.440 7.961 1.00 96.00 72 ASN A CA 1
ATOM 606 C C . ASN A 1 72 ? -11.401 -2.322 8.920 1.00 96.00 72 ASN A C 1
ATOM 608 O O . ASN A 1 72 ? -11.526 -2.577 10.120 1.00 96.00 72 ASN A O 1
ATOM 612 N N . LEU A 1 73 ? -10.239 -1.911 8.406 1.00 96.69 73 LEU A N 1
ATOM 613 C CA . LEU A 1 73 ? -9.043 -1.704 9.213 1.00 96.69 73 LEU A CA 1
ATOM 614 C C . LEU A 1 73 ? -9.184 -0.448 10.063 1.00 96.69 73 LEU A C 1
ATOM 616 O O . LEU A 1 73 ? -9.536 0.619 9.564 1.00 96.69 73 LEU A O 1
ATOM 620 N N . LYS A 1 74 ? -8.819 -0.547 11.341 1.00 95.25 74 LYS A N 1
ATOM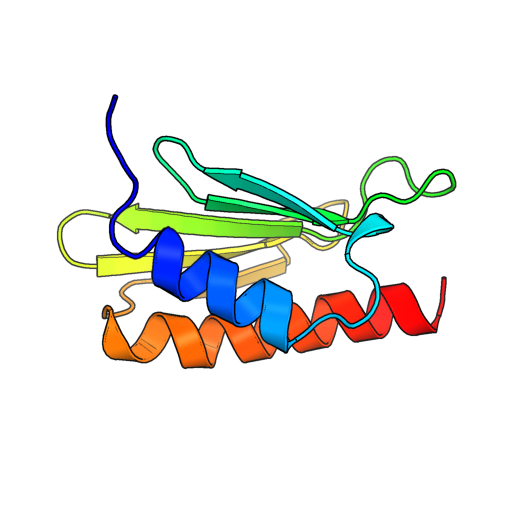 621 C CA . LYS A 1 74 ? -8.605 0.634 12.181 1.00 95.25 74 LYS A CA 1
ATOM 622 C C . LYS A 1 74 ? -7.227 1.223 11.902 1.00 95.25 74 LYS A C 1
ATOM 624 O O . LYS A 1 74 ? -6.303 0.505 11.523 1.00 95.25 74 LYS A O 1
ATOM 629 N N . GLU A 1 75 ? -7.039 2.505 12.209 1.00 92.12 75 GLU A N 1
ATOM 630 C CA . GLU A 1 75 ? -5.756 3.213 12.044 1.00 92.12 75 GLU A CA 1
ATOM 631 C C . GLU A 1 75 ? -4.543 2.411 12.559 1.00 92.12 75 GLU A C 1
ATOM 633 O O . GLU A 1 75 ? -3.520 2.282 11.881 1.00 92.12 75 GLU A O 1
ATOM 638 N N . LYS A 1 76 ? -4.665 1.812 13.751 1.00 90.81 76 LYS A N 1
ATOM 639 C CA . LYS A 1 76 ? -3.581 1.036 14.377 1.00 90.81 76 LYS A CA 1
ATOM 640 C C . LYS A 1 76 ? -3.173 -0.211 13.578 1.00 90.81 76 LYS A C 1
ATOM 642 O O . LYS A 1 76 ? -2.066 -0.715 13.757 1.00 90.81 76 LYS A O 1
ATOM 647 N N . GLU A 1 77 ? -4.052 -0.718 12.721 1.00 95.12 77 GLU A N 1
ATOM 648 C CA . GLU A 1 77 ? -3.875 -1.958 11.962 1.00 95.12 77 GLU A CA 1
ATOM 649 C C . GLU A 1 77 ? -3.286 -1.699 10.572 1.00 95.12 77 GLU A C 1
ATOM 651 O O . GLU A 1 77 ? -2.582 -2.562 10.044 1.00 95.12 77 GLU A O 1
ATOM 656 N N . ILE A 1 78 ? -3.471 -0.488 10.028 1.00 95.06 78 ILE A N 1
ATOM 657 C CA . ILE A 1 78 ? -2.982 -0.092 8.699 1.00 95.06 78 ILE A CA 1
ATOM 658 C C . ILE A 1 78 ? -1.493 -0.358 8.559 1.00 95.06 78 ILE A C 1
ATOM 660 O O . ILE A 1 78 ? -1.078 -1.033 7.628 1.00 95.06 78 ILE A O 1
ATOM 664 N N . THR A 1 79 ? -0.673 0.122 9.496 1.00 92.88 79 THR A N 1
ATOM 665 C CA . THR A 1 79 ? 0.789 -0.005 9.368 1.00 92.88 79 THR A CA 1
ATOM 666 C C . THR A 1 79 ? 1.253 -1.463 9.328 1.00 92.88 79 THR A C 1
ATOM 668 O O . THR A 1 79 ? 2.194 -1.806 8.606 1.00 92.88 79 THR A O 1
ATOM 671 N N . LYS A 1 80 ? 0.574 -2.353 10.064 1.00 94.94 80 LYS A N 1
ATOM 672 C CA . LYS A 1 80 ? 0.866 -3.790 10.065 1.00 94.94 80 LYS A CA 1
ATOM 673 C C . LYS A 1 80 ? 0.481 -4.423 8.728 1.00 94.94 80 LYS A C 1
ATOM 675 O O . LYS A 1 80 ? 1.292 -5.148 8.151 1.00 94.94 80 LYS A O 1
ATOM 680 N N . SER A 1 81 ? -0.722 -4.134 8.241 1.00 96.56 81 SER A N 1
ATOM 681 C CA . SER A 1 81 ? -1.230 -4.641 6.963 1.00 96.56 81 SER A CA 1
ATOM 682 C C . SER A 1 81 ? -0.418 -4.106 5.780 1.00 96.56 81 SER A C 1
ATOM 684 O O . SER A 1 81 ? 0.024 -4.884 4.937 1.00 96.56 81 SER A O 1
ATOM 686 N N . LEU A 1 82 ? -0.080 -2.815 5.789 1.00 97.00 82 LEU A N 1
ATOM 687 C CA . LEU A 1 82 ? 0.778 -2.176 4.794 1.00 97.00 82 LEU A CA 1
ATOM 688 C C . LEU A 1 82 ? 2.141 -2.866 4.723 1.00 97.00 82 LEU A C 1
ATOM 690 O O . LEU A 1 82 ? 2.585 -3.234 3.643 1.00 97.00 82 LEU A O 1
ATOM 694 N N . ARG A 1 83 ? 2.780 -3.151 5.867 1.00 95.25 83 ARG A N 1
ATOM 695 C CA . ARG A 1 83 ? 4.067 -3.871 5.892 1.00 95.25 83 ARG A CA 1
ATOM 696 C C . ARG A 1 83 ? 3.991 -5.235 5.201 1.00 95.25 83 ARG A C 1
ATOM 698 O O . ARG A 1 83 ? 4.969 -5.659 4.591 1.00 95.25 83 ARG A O 1
ATOM 705 N N . ARG A 1 84 ? 2.859 -5.940 5.295 1.00 95.69 84 ARG A N 1
ATOM 706 C CA . ARG A 1 84 ? 2.666 -7.224 4.604 1.00 95.69 84 ARG A CA 1
ATOM 707 C C . ARG A 1 84 ? 2.610 -7.043 3.087 1.00 95.69 84 ARG A C 1
ATOM 709 O O . ARG A 1 84 ? 3.169 -7.875 2.382 1.00 95.69 84 ARG A O 1
ATOM 716 N N . PHE A 1 85 ? 1.986 -5.979 2.590 1.00 96.69 85 PHE A N 1
ATOM 717 C CA . PHE A 1 85 ? 1.939 -5.691 1.153 1.00 96.69 85 PHE A CA 1
ATOM 718 C C . PHE A 1 85 ? 3.263 -5.134 0.624 1.00 96.69 85 PHE A C 1
ATOM 720 O O . PHE A 1 85 ? 3.730 -5.591 -0.414 1.00 96.69 85 PHE A O 1
ATOM 727 N N . LEU A 1 86 ? 3.952 -4.280 1.386 1.00 95.12 86 LEU A N 1
ATOM 728 C CA . LEU A 1 86 ? 5.301 -3.811 1.044 1.00 95.12 86 LEU A CA 1
ATOM 729 C C . LEU A 1 86 ? 6.299 -4.973 0.897 1.00 95.12 86 LEU A C 1
ATOM 731 O O . LEU A 1 86 ? 7.141 -4.950 0.007 1.00 95.12 86 LEU A O 1
ATOM 735 N N . LYS A 1 87 ? 6.170 -6.041 1.701 1.00 93.62 87 LYS A N 1
ATOM 736 C CA . LYS A 1 87 ? 6.947 -7.282 1.514 1.00 93.62 87 LYS A CA 1
ATOM 737 C C . LYS A 1 87 ? 6.718 -7.941 0.155 1.00 93.62 87 LYS A C 1
ATOM 739 O O . LYS A 1 87 ? 7.661 -8.492 -0.403 1.00 93.62 87 LYS A O 1
ATOM 744 N N . LYS A 1 88 ? 5.489 -7.910 -0.367 1.00 93.56 88 LYS A N 1
ATOM 745 C CA . LYS A 1 88 ? 5.177 -8.462 -1.692 1.00 93.56 88 LYS A CA 1
ATOM 746 C C . LYS A 1 88 ? 5.790 -7.609 -2.800 1.00 93.56 88 LYS A C 1
ATOM 748 O O . LYS A 1 88 ? 6.403 -8.171 -3.697 1.00 93.56 88 LYS A O 1
ATOM 753 N N . ILE A 1 89 ? 5.686 -6.282 -2.682 1.00 93.31 89 ILE A N 1
ATOM 754 C CA . ILE A 1 89 ? 6.345 -5.343 -3.600 1.00 93.31 89 ILE A CA 1
ATOM 755 C C . ILE A 1 89 ? 7.859 -5.560 -3.600 1.00 93.31 89 ILE A C 1
ATOM 757 O O . ILE A 1 89 ? 8.447 -5.727 -4.658 1.00 93.31 89 ILE A O 1
ATOM 761 N N . ASN A 1 90 ? 8.496 -5.647 -2.428 1.00 90.81 90 ASN A N 1
ATOM 762 C CA . ASN A 1 90 ? 9.941 -5.882 -2.369 1.00 90.81 90 ASN A CA 1
ATOM 763 C C . ASN A 1 90 ? 10.332 -7.206 -3.013 1.00 90.81 90 ASN A C 1
ATOM 765 O O . ASN A 1 90 ? 11.307 -7.258 -3.743 1.00 90.81 90 ASN A O 1
ATOM 769 N N . LYS A 1 91 ? 9.536 -8.259 -2.791 1.00 90.19 91 LYS A N 1
ATOM 770 C CA . LYS A 1 91 ? 9.773 -9.540 -3.449 1.00 90.19 91 LYS A CA 1
ATOM 771 C C . LYS A 1 91 ? 9.722 -9.400 -4.968 1.00 90.19 91 LYS A C 1
ATOM 773 O O . LYS A 1 91 ? 10.557 -10.012 -5.603 1.00 90.19 91 LYS A O 1
ATOM 778 N N . TYR A 1 92 ? 8.784 -8.632 -5.529 1.00 90.12 92 TYR A N 1
ATOM 779 C CA . TYR A 1 92 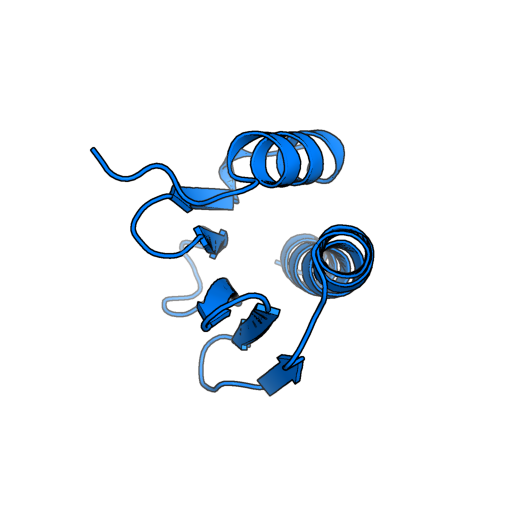? 8.757 -8.327 -6.965 1.00 90.12 92 TYR A CA 1
ATOM 780 C C . TYR A 1 92 ? 10.044 -7.602 -7.397 1.00 90.12 92 TYR A C 1
ATOM 782 O O . TYR A 1 92 ? 10.734 -8.074 -8.290 1.00 90.12 92 TYR A O 1
ATOM 790 N N . LEU A 1 93 ? 10.425 -6.535 -6.685 1.00 87.38 93 LEU A N 1
ATOM 791 C CA . LEU A 1 93 ? 11.620 -5.731 -6.979 1.00 87.38 93 LEU A CA 1
ATOM 792 C C . LEU A 1 93 ? 12.955 -6.482 -6.849 1.00 87.38 93 LEU A C 1
ATOM 794 O O . LEU A 1 93 ? 13.927 -6.069 -7.473 1.00 87.38 93 LEU A O 1
ATOM 798 N N . ASP A 1 94 ? 13.020 -7.531 -6.024 1.00 82.50 94 ASP A N 1
ATOM 799 C CA . ASP A 1 94 ? 14.218 -8.361 -5.845 1.00 82.50 94 ASP A CA 1
ATOM 800 C C . ASP A 1 94 ? 14.426 -9.350 -7.012 1.00 82.50 94 ASP A C 1
ATOM 802 O O . ASP A 1 94 ? 15.539 -9.846 -7.192 1.00 82.50 94 ASP A O 1
ATOM 806 N N . VAL A 1 95 ? 13.373 -9.679 -7.779 1.00 65.12 95 VAL A N 1
ATOM 807 C CA . VAL A 1 95 ? 13.455 -10.604 -8.933 1.00 65.12 95 VAL A CA 1
ATOM 808 C C . VAL A 1 95 ? 13.458 -9.887 -10.289 1.00 65.12 95 VAL A C 1
ATOM 810 O O . VAL A 1 95 ? 13.759 -10.541 -11.288 1.00 65.12 95 VAL A O 1
ATOM 813 N N . SER A 1 96 ? 13.126 -8.590 -10.315 1.00 57.94 96 SER A N 1
ATOM 814 C CA . SER A 1 96 ? 13.107 -7.716 -11.501 1.00 57.94 96 SER A CA 1
ATOM 815 C C . SER A 1 96 ? 14.385 -6.889 -11.642 1.00 57.94 96 SER A C 1
ATOM 817 O O . SER A 1 96 ? 15.027 -6.997 -12.707 1.00 57.94 96 SER A O 1
#

pLDDT: mean 90.47, std 8.41, range [51.31, 97.81]

Secondary structure (DSSP, 8-state):
-PPPTTHHHHHHHHHHH-S-GGGEEEEESSSEEEEE--TT-SS--EEEEEEETTEEEEEEE-SSSEEEEEEEE-HHHHHHHHHHHHHHHHHHHHH-

Foldseek 3Di:
DDFAPCNVVVVVLLVVLDPDCVQWDWDTDQKIKIDGDDPVAPFAKIWIWHDDPQAIKIFIDHRPDGPDIDPRHHPVCCSVVVVVRSVVVVVVVVVD

Radius of gyration: 12.81 Å; chains: 1; bounding box: 32×31×33 Å